Protein AF-A0AAP0HF53-F1 (afdb_monomer)

Nearest PDB structures (foldseek):
  8r6s-assembly1_C  TM=9.130E-01  e=2.715E-08  Sinapis alba
  8qma-assembly1_A  TM=9.138E-01  e=7.506E-08  Sinapis alba
  8rdj-assembly1_C  TM=9.097E-01  e=2.852E-07  Sinapis alba
  8wa0-assembly1_B  TM=8.685E-01  e=9.083E-08  Nicotiana tabacum
  8gzh-assembly1_C  TM=9.166E-01  e=1.179E-03  Synechocystis sp. PCC 6803

Foldseek 3Di:
DVLVVQLVVVLVVVVVQVPPPDDPQQDWAADPNDTDGPDDDDPDDPDDHDPVRVVSNVVSCCSRPVVLVVLVPDDWDADPVRPDIKDWPSVDKDWAQFPDGPVVCVVVVHDRDIDIDIDMD

Secondary structure (DSSP, 8-state):
--HHHHHHHHHHHHHHHHHTSS----EEEEETTEEEEE----TT--PPPPHHHHHHHHHHHIIIIIHHHHHHTPPPEE-TTSS-EE-B-GGG-EEE--SS-HHHHHHTT-----EEE--B-

InterPro domains:
  IPR015712 DNA-directed RNA polymerase, subunit 2 [PTHR20856] (42-120)

Radius of gyration: 18.58 Å; Cα contacts (8 Å, |Δi|>4): 100; chains: 1; bounding box: 54×34×48 Å

Sequence (121 aa):
MEKNEKFNGILEWIRNSILYSNEPMNGIFSINGKLKMLGDGNGGIFTIPGFSQIQFEGFCGFVDRGLMEELSKFPKIEDTDQEMEFQLFVETYKLVEPLIKERDAVYESLTYSSELYVPAD

Structure (mmCIF, N/CA/C/O backbone):
data_AF-A0AAP0HF53-F1
#
_entry.id   AF-A0AAP0HF53-F1
#
loop_
_atom_site.group_PDB
_atom_site.id
_atom_site.type_symbol
_atom_site.label_atom_id
_atom_site.label_alt_id
_atom_site.label_comp_id
_atom_site.label_asym_id
_atom_site.label_entity_id
_atom_site.label_seq_id
_atom_site.pdbx_PDB_ins_code
_atom_site.Cartn_x
_atom_site.Cartn_y
_atom_site.Cartn_z
_atom_site.occupancy
_atom_site.B_iso_or_equiv
_atom_site.auth_seq_id
_atom_site.auth_comp_id
_atom_site.auth_asym_id
_atom_site.auth_atom_id
_atom_site.pdbx_PDB_model_num
ATOM 1 N N . MET A 1 1 ? -1.305 -21.420 5.737 1.00 38.78 1 MET A N 1
ATOM 2 C CA . MET A 1 1 ? -0.386 -21.672 4.603 1.00 38.78 1 MET A CA 1
ATOM 3 C C . MET A 1 1 ? -0.770 -20.892 3.344 1.00 38.78 1 MET A C 1
ATOM 5 O O . MET A 1 1 ? 0.131 -20.423 2.676 1.00 38.78 1 MET A O 1
ATOM 9 N N . GLU A 1 2 ? -2.056 -20.637 3.079 1.00 39.31 2 GLU A N 1
ATOM 10 C CA . GLU A 1 2 ? -2.548 -19.969 1.851 1.00 39.31 2 GLU A CA 1
ATOM 11 C C . GLU A 1 2 ? -2.270 -18.444 1.745 1.00 39.31 2 GLU A C 1
ATOM 13 O O . GLU A 1 2 ? -2.137 -17.901 0.651 1.00 39.31 2 GLU A O 1
ATOM 18 N N . LYS A 1 3 ? -2.125 -17.726 2.873 1.00 38.72 3 LYS A N 1
ATOM 19 C CA . LYS A 1 3 ? -1.904 -16.260 2.889 1.00 38.72 3 LYS A CA 1
ATOM 20 C C . LYS A 1 3 ? -0.544 -15.828 2.313 1.00 38.72 3 LYS A C 1
ATOM 22 O O . LYS A 1 3 ? -0.466 -14.804 1.641 1.00 38.72 3 LYS A O 1
ATOM 27 N N . ASN A 1 4 ? 0.503 -16.632 2.519 1.00 35.12 4 ASN A N 1
ATOM 28 C CA . ASN A 1 4 ? 1.845 -16.333 2.009 1.00 35.12 4 ASN A CA 1
ATOM 29 C C . ASN A 1 4 ? 1.944 -16.485 0.485 1.00 35.12 4 ASN A C 1
ATOM 31 O O . ASN A 1 4 ? 2.790 -15.846 -0.127 1.00 35.12 4 ASN A O 1
ATOM 35 N N . GLU A 1 5 ? 1.097 -17.296 -0.150 1.00 42.34 5 GLU A N 1
ATOM 36 C CA . GLU A 1 5 ? 1.150 -17.489 -1.605 1.00 42.34 5 GLU A CA 1
ATOM 37 C C . GLU A 1 5 ? 0.600 -16.281 -2.370 1.00 42.34 5 GLU A C 1
ATOM 39 O O . GLU A 1 5 ? 1.211 -15.856 -3.347 1.00 42.34 5 GLU A O 1
ATOM 44 N N . LYS A 1 6 ? -0.492 -15.663 -1.893 1.00 49.88 6 LYS A N 1
ATOM 45 C CA . LYS A 1 6 ? -1.060 -14.455 -2.522 1.00 49.88 6 LYS A CA 1
ATOM 46 C C . LYS A 1 6 ? -0.132 -13.244 -2.411 1.00 49.88 6 LYS A C 1
ATOM 48 O O . LYS A 1 6 ? 0.022 -12.510 -3.381 1.00 49.88 6 LYS A O 1
ATOM 53 N N . PHE A 1 7 ? 0.516 -13.066 -1.260 1.00 46.81 7 PHE A N 1
ATOM 54 C CA . PHE A 1 7 ? 1.478 -11.983 -1.048 1.00 46.81 7 PHE A CA 1
ATOM 55 C C . PHE A 1 7 ? 2.758 -12.172 -1.877 1.00 46.81 7 PHE A C 1
ATOM 57 O O . PHE A 1 7 ? 3.194 -11.252 -2.565 1.00 46.81 7 PHE A O 1
ATOM 64 N N . ASN A 1 8 ? 3.295 -13.398 -1.918 1.00 53.62 8 ASN A N 1
ATOM 65 C CA . ASN A 1 8 ? 4.409 -13.732 -2.811 1.00 53.62 8 ASN A CA 1
ATOM 66 C C . ASN A 1 8 ? 4.034 -13.555 -4.292 1.00 53.62 8 ASN A C 1
ATOM 68 O O . ASN A 1 8 ? 4.880 -13.143 -5.080 1.00 53.62 8 ASN A O 1
ATOM 72 N N . GLY A 1 9 ? 2.777 -13.814 -4.667 1.00 59.44 9 GLY A N 1
ATOM 73 C CA . GLY A 1 9 ? 2.259 -13.558 -6.011 1.00 59.44 9 GLY A CA 1
ATOM 74 C C . GLY A 1 9 ? 2.272 -12.076 -6.389 1.00 59.44 9 GLY A C 1
ATOM 75 O O . GLY A 1 9 ? 2.681 -11.749 -7.496 1.00 59.44 9 GLY A O 1
ATOM 76 N N . ILE A 1 10 ? 1.903 -11.179 -5.467 1.00 61.81 10 ILE A N 1
ATOM 77 C CA . ILE A 1 10 ? 1.942 -9.722 -5.684 1.00 61.81 10 ILE A CA 1
ATOM 78 C C . ILE A 1 10 ? 3.383 -9.221 -5.777 1.00 61.81 10 ILE A C 1
ATOM 80 O O . ILE A 1 10 ? 3.687 -8.422 -6.655 1.00 61.81 10 ILE A O 1
ATOM 84 N N . LEU A 1 11 ? 4.289 -9.703 -4.923 1.00 60.12 11 LEU A N 1
ATOM 85 C CA . LEU A 1 11 ? 5.702 -9.323 -4.998 1.00 60.12 11 LEU A CA 1
ATOM 86 C C . LEU A 1 11 ? 6.363 -9.826 -6.285 1.00 60.12 11 LEU A C 1
ATOM 88 O O . LEU A 1 11 ? 7.097 -9.078 -6.925 1.00 60.12 11 LEU A O 1
ATOM 92 N N . GLU A 1 12 ? 6.090 -11.064 -6.703 1.00 59.69 12 GLU A N 1
ATOM 93 C CA . GLU A 1 12 ? 6.574 -11.579 -7.988 1.00 59.69 12 GLU A CA 1
ATOM 94 C C . GLU A 1 12 ? 5.899 -10.872 -9.173 1.00 59.69 12 GLU A C 1
ATOM 96 O O . GLU A 1 12 ? 6.546 -10.654 -10.193 1.00 59.69 12 GLU A O 1
ATOM 101 N N . TRP A 1 13 ? 4.647 -10.433 -9.040 1.00 64.75 13 TRP A N 1
ATOM 102 C CA . TRP A 1 13 ? 3.982 -9.599 -10.037 1.00 64.75 13 TRP A CA 1
ATOM 103 C C . TRP A 1 13 ? 4.616 -8.205 -10.143 1.00 64.75 13 TRP A C 1
ATOM 105 O O . TRP A 1 13 ? 5.009 -7.816 -11.236 1.00 64.75 13 TRP A O 1
ATOM 115 N N . ILE A 1 14 ? 4.810 -7.489 -9.032 1.00 63.97 14 ILE A N 1
ATOM 116 C CA . ILE A 1 14 ? 5.521 -6.199 -8.983 1.00 63.97 14 ILE A CA 1
ATOM 117 C C . ILE A 1 14 ? 6.905 -6.347 -9.612 1.00 63.97 14 ILE A C 1
ATOM 119 O O . ILE A 1 14 ? 7.317 -5.551 -10.454 1.00 63.97 14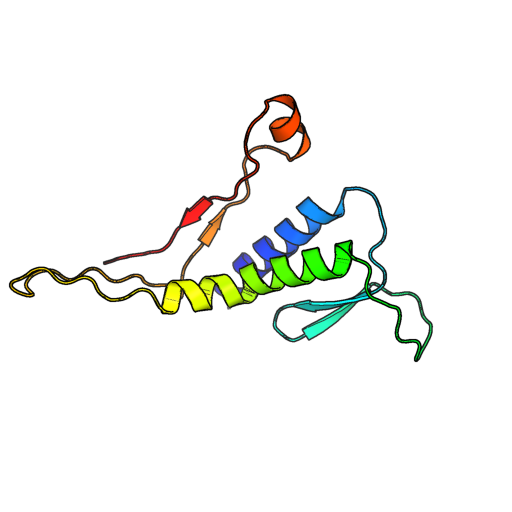 ILE A O 1
ATOM 123 N N . ARG A 1 15 ? 7.605 -7.420 -9.242 1.00 58.62 15 ARG A N 1
ATOM 124 C CA . ARG A 1 15 ? 8.912 -7.765 -9.782 1.00 58.62 15 ARG A CA 1
ATOM 125 C C . ARG A 1 15 ? 8.847 -7.970 -11.295 1.00 58.62 15 ARG A C 1
ATOM 127 O O . ARG A 1 15 ? 9.630 -7.360 -12.007 1.00 58.62 15 ARG A O 1
ATOM 134 N N . ASN A 1 16 ? 7.902 -8.750 -11.807 1.00 56.78 16 ASN A N 1
ATOM 135 C CA . ASN A 1 16 ? 7.778 -9.014 -13.243 1.00 56.78 16 ASN A CA 1
ATOM 136 C C . ASN A 1 16 ? 7.254 -7.802 -14.036 1.00 56.78 16 ASN A C 1
ATOM 138 O O . ASN A 1 16 ? 7.686 -7.581 -15.161 1.00 56.78 16 ASN A O 1
ATOM 142 N N . SER A 1 17 ? 6.368 -6.991 -13.462 1.00 55.91 17 SER A N 1
ATOM 143 C CA . SER A 1 17 ? 5.800 -5.802 -14.102 1.00 55.91 17 SER A CA 1
ATOM 144 C C . SER A 1 17 ? 6.825 -4.669 -14.221 1.00 55.91 17 SER A C 1
ATOM 146 O O . SER A 1 17 ? 6.874 -4.005 -15.252 1.00 55.91 17 SER A O 1
ATOM 148 N N . ILE A 1 18 ? 7.696 -4.491 -13.221 1.00 54.28 18 ILE A N 1
ATOM 149 C CA . ILE A 1 18 ? 8.743 -3.455 -13.234 1.00 54.28 18 ILE A CA 1
ATOM 150 C C . ILE A 1 18 ? 9.993 -3.909 -14.021 1.00 54.28 18 ILE A C 1
ATOM 152 O O . ILE A 1 18 ? 10.690 -3.076 -14.595 1.00 54.28 18 ILE A O 1
ATOM 156 N N . LEU A 1 19 ? 10.292 -5.215 -14.096 1.00 50.47 19 LEU A N 1
ATOM 157 C CA . LEU A 1 19 ? 11.556 -5.722 -14.665 1.00 50.47 19 LEU A CA 1
ATOM 158 C C . LEU A 1 19 ? 11.552 -6.025 -16.173 1.00 50.47 19 LEU A C 1
ATOM 160 O O . LEU A 1 19 ? 12.623 -6.274 -16.723 1.00 50.47 19 LEU A O 1
ATOM 164 N N . TYR A 1 20 ? 10.415 -5.995 -16.876 1.00 46.09 20 TYR A N 1
ATOM 165 C CA . TYR A 1 20 ? 10.412 -6.250 -18.330 1.00 46.09 20 TYR A CA 1
ATOM 166 C C . TYR A 1 20 ? 10.766 -5.031 -19.199 1.00 46.09 20 TYR A C 1
ATOM 168 O O . TYR A 1 20 ? 10.777 -5.135 -20.427 1.00 46.09 20 TYR A O 1
ATOM 176 N N . SER A 1 21 ? 11.158 -3.903 -18.596 1.00 39.91 21 SER A N 1
ATOM 177 C CA . SER A 1 21 ? 11.859 -2.829 -19.303 1.00 39.91 21 SER A CA 1
ATOM 178 C C . SER A 1 21 ? 13.380 -2.896 -19.075 1.00 39.91 21 SER A C 1
ATOM 180 O O . SER A 1 21 ? 13.948 -2.152 -18.285 1.00 39.91 21 SER A O 1
ATOM 182 N N . ASN A 1 22 ? 14.025 -3.754 -19.868 1.00 40.16 22 ASN A N 1
ATOM 183 C CA . ASN A 1 22 ? 15.295 -3.489 -20.558 1.00 40.16 22 ASN A CA 1
ATOM 184 C C . ASN A 1 22 ? 16.684 -3.597 -19.890 1.00 40.16 22 ASN A C 1
ATOM 186 O O . ASN A 1 22 ? 17.610 -3.234 -20.598 1.00 40.16 22 ASN A O 1
ATOM 190 N N . GLU A 1 23 ? 16.929 -4.177 -18.705 1.00 46.47 23 GLU A N 1
ATOM 191 C CA . GLU A 1 23 ? 18.295 -4.674 -18.370 1.00 46.47 23 GLU A CA 1
ATOM 192 C C . GLU A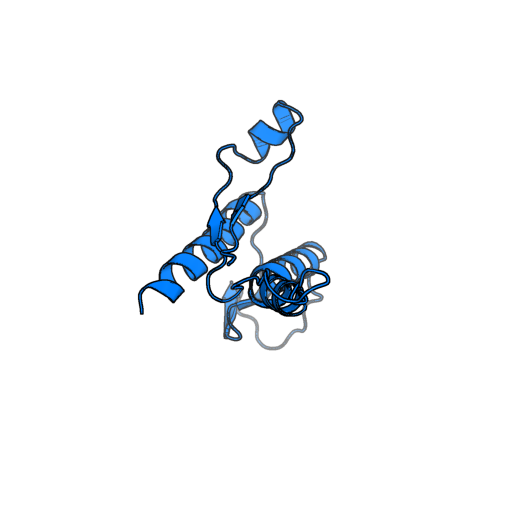 1 23 ? 18.291 -5.891 -17.419 1.00 46.47 23 GLU A C 1
ATOM 194 O O . GLU A 1 23 ? 17.456 -5.960 -16.513 1.00 46.47 23 GLU A O 1
ATOM 199 N N . PRO A 1 24 ? 19.216 -6.865 -17.582 1.00 43.78 24 PRO A N 1
ATOM 200 C CA . PRO A 1 24 ? 19.395 -7.930 -16.602 1.00 43.78 24 PRO A CA 1
ATOM 201 C C . PRO A 1 24 ? 19.931 -7.333 -15.293 1.00 43.78 24 PRO A C 1
ATOM 203 O O . PRO A 1 24 ? 21.071 -6.882 -15.215 1.00 43.78 24 PRO A O 1
ATOM 206 N N . MET A 1 25 ? 19.102 -7.335 -14.248 1.00 48.53 25 MET A N 1
ATOM 207 C CA . MET A 1 25 ? 19.524 -6.965 -12.896 1.00 48.53 25 MET A CA 1
ATOM 208 C C . MET A 1 25 ? 20.488 -8.025 -12.346 1.00 48.53 25 MET A C 1
ATOM 210 O O . MET A 1 25 ? 20.062 -9.040 -11.794 1.00 48.53 25 MET A O 1
ATOM 214 N N . ASN A 1 26 ? 21.788 -7.780 -12.493 1.00 44.62 26 ASN A N 1
ATOM 215 C CA . ASN A 1 26 ? 22.841 -8.551 -11.838 1.00 44.62 26 ASN A CA 1
ATOM 216 C C . ASN A 1 26 ? 23.041 -7.993 -10.420 1.00 44.62 26 ASN A C 1
ATOM 218 O O . ASN A 1 26 ? 23.479 -6.854 -10.266 1.00 44.62 26 ASN A O 1
ATOM 222 N N . GLY A 1 27 ? 22.712 -8.766 -9.378 1.00 46.59 27 GLY A N 1
ATOM 223 C CA . GLY A 1 27 ? 22.814 -8.284 -7.994 1.00 46.59 27 GLY A CA 1
ATOM 224 C C . GLY A 1 27 ? 22.234 -9.213 -6.921 1.00 46.59 27 GLY A C 1
ATOM 225 O O . GLY A 1 27 ? 21.542 -10.194 -7.209 1.00 46.59 27 GLY A O 1
ATOM 226 N N . ILE A 1 28 ? 22.550 -8.899 -5.660 1.00 44.84 28 ILE A N 1
ATOM 227 C CA . ILE A 1 28 ? 22.000 -9.542 -4.458 1.00 44.84 28 ILE A CA 1
ATOM 228 C C . ILE A 1 28 ? 20.831 -8.684 -3.972 1.00 44.84 28 ILE A C 1
ATOM 230 O O . ILE A 1 28 ? 21.049 -7.522 -3.658 1.00 44.84 28 ILE A O 1
ATOM 234 N N . PHE A 1 29 ? 19.631 -9.248 -3.846 1.00 46.91 29 PHE A N 1
ATOM 235 C CA . PHE A 1 29 ? 18.486 -8.555 -3.240 1.00 46.91 29 PHE A CA 1
ATOM 236 C C . PHE A 1 29 ? 17.856 -9.407 -2.132 1.00 46.91 29 PHE A C 1
ATOM 238 O O . PHE A 1 29 ? 18.061 -10.620 -2.077 1.00 46.91 29 PHE A O 1
ATOM 245 N N . SER A 1 30 ? 17.090 -8.789 -1.230 1.00 40.91 30 SER A N 1
ATOM 246 C CA . SER A 1 30 ? 16.426 -9.472 -0.110 1.00 40.91 30 SER A CA 1
ATOM 247 C C . SER A 1 30 ? 14.909 -9.421 -0.267 1.00 40.91 30 SER A C 1
ATOM 249 O O . SER A 1 30 ? 14.332 -8.340 -0.290 1.00 40.91 30 SER A O 1
ATOM 251 N N . ILE A 1 31 ? 14.267 -10.589 -0.350 1.00 48.56 31 ILE A N 1
ATOM 252 C CA . ILE A 1 31 ? 12.803 -10.749 -0.308 1.00 48.56 31 ILE A CA 1
ATOM 253 C C . ILE A 1 31 ? 12.441 -11.588 0.915 1.00 48.56 31 ILE A C 1
ATOM 255 O O . ILE A 1 31 ? 13.021 -12.659 1.108 1.00 48.56 31 ILE A O 1
ATOM 259 N N . ASN A 1 32 ? 11.523 -11.120 1.767 1.00 37.12 32 ASN A N 1
ATOM 260 C CA . ASN A 1 32 ? 11.161 -11.801 3.020 1.00 37.12 32 ASN A CA 1
ATOM 261 C C . ASN A 1 32 ? 12.374 -12.100 3.936 1.00 37.12 32 ASN A C 1
ATOM 263 O O . ASN A 1 32 ? 12.435 -13.136 4.598 1.00 37.12 32 ASN A O 1
ATOM 267 N N . GLY A 1 33 ? 13.405 -11.245 3.912 1.00 38.31 33 GLY A N 1
ATOM 268 C CA . GLY A 1 33 ? 14.657 -11.467 4.654 1.00 38.31 33 GLY A CA 1
ATOM 269 C C . GLY A 1 33 ? 15.577 -12.544 4.061 1.00 38.31 33 GLY A C 1
ATOM 270 O O . GLY A 1 33 ? 16.616 -12.851 4.646 1.00 38.31 33 GLY A O 1
ATOM 271 N N . LYS A 1 34 ? 15.232 -13.112 2.900 1.00 39.00 34 LYS A N 1
ATOM 272 C CA . LYS A 1 34 ? 16.036 -14.110 2.197 1.00 39.00 34 LYS A CA 1
ATOM 273 C C . LYS A 1 34 ? 16.783 -13.458 1.038 1.00 39.00 34 LYS A C 1
ATOM 275 O O . LYS A 1 34 ? 16.172 -12.944 0.102 1.00 39.00 34 LYS A O 1
ATOM 280 N N . LEU A 1 35 ? 18.113 -13.514 1.106 1.00 46.97 35 LEU A N 1
ATOM 281 C CA . LEU A 1 35 ? 18.996 -13.054 0.039 1.00 46.97 35 LEU A CA 1
ATOM 282 C C . LEU A 1 35 ? 18.815 -13.957 -1.187 1.00 46.97 35 LEU A C 1
ATOM 284 O O . LEU A 1 35 ? 18.994 -15.175 -1.107 1.00 46.97 35 LEU A O 1
ATOM 288 N N . LYS A 1 36 ? 18.443 -13.366 -2.318 1.00 50.00 36 LYS A N 1
ATOM 289 C CA . LYS A 1 36 ? 18.307 -14.034 -3.608 1.00 50.00 36 LYS A CA 1
ATOM 290 C C . LYS A 1 36 ? 19.240 -13.336 -4.591 1.00 50.00 36 LYS A C 1
ATOM 292 O O . LYS A 1 36 ? 19.245 -12.116 -4.714 1.00 50.00 36 LYS A O 1
ATOM 297 N N . MET A 1 37 ? 20.068 -14.136 -5.249 1.00 48.81 37 MET A N 1
ATOM 298 C CA . MET A 1 37 ? 20.981 -13.685 -6.291 1.00 48.81 37 MET A CA 1
ATOM 299 C C . MET A 1 37 ? 20.398 -14.007 -7.660 1.00 48.81 37 MET A C 1
ATOM 301 O O . MET A 1 37 ? 20.012 -15.149 -7.911 1.00 48.81 37 MET A O 1
ATOM 305 N N . LEU A 1 38 ? 20.373 -13.020 -8.550 1.00 53.28 38 LEU A N 1
ATOM 306 C CA . LEU A 1 38 ? 20.317 -13.245 -9.994 1.00 53.28 38 LEU A CA 1
ATOM 307 C C . LEU A 1 38 ? 21.755 -13.055 -10.493 1.00 53.28 38 LEU A C 1
ATOM 309 O O . LEU A 1 38 ? 22.317 -11.971 -10.359 1.00 53.28 38 LEU A O 1
ATOM 313 N N . GLY A 1 39 ? 22.407 -14.160 -10.861 1.00 42.03 39 GLY A N 1
ATOM 314 C CA . GLY A 1 39 ? 23.869 -14.258 -10.860 1.00 42.03 39 GLY A CA 1
ATOM 315 C C . GLY A 1 39 ? 24.592 -13.638 -12.057 1.00 42.03 39 GLY A C 1
ATOM 316 O O . GLY A 1 39 ? 24.093 -13.671 -13.173 1.00 42.03 39 GLY A O 1
ATOM 317 N N . ASP A 1 40 ? 25.841 -13.237 -11.815 1.00 39.34 40 ASP A N 1
ATOM 318 C CA . ASP A 1 40 ? 26.980 -13.788 -12.555 1.00 39.34 40 ASP A CA 1
ATOM 319 C C . ASP A 1 40 ? 28.034 -14.245 -11.529 1.00 39.34 40 ASP A C 1
ATOM 321 O O . ASP A 1 40 ? 28.202 -13.641 -10.464 1.00 39.34 40 ASP A O 1
ATOM 325 N N . GLY A 1 41 ? 28.666 -15.383 -11.794 1.00 47.47 41 GLY A N 1
ATOM 326 C CA . GLY A 1 41 ? 29.594 -16.038 -10.886 1.00 47.47 41 GLY A CA 1
ATOM 327 C C . GLY A 1 41 ? 30.919 -15.295 -10.813 1.00 47.47 41 GLY A C 1
ATOM 328 O O . GLY A 1 41 ? 31.843 -15.618 -11.548 1.00 47.47 41 GLY A O 1
ATOM 329 N N . ASN A 1 42 ? 31.059 -14.358 -9.879 1.00 44.75 42 ASN A N 1
ATOM 330 C CA . ASN A 1 42 ? 32.383 -13.959 -9.422 1.00 44.75 42 ASN A CA 1
ATOM 331 C C . ASN A 1 42 ? 32.363 -13.589 -7.939 1.00 44.75 42 ASN A C 1
ATOM 333 O O . ASN A 1 42 ? 31.718 -12.632 -7.512 1.00 44.75 42 ASN A O 1
ATOM 337 N N . GLY A 1 43 ? 33.042 -14.410 -7.141 1.00 47.44 43 GLY A N 1
ATOM 338 C CA . GLY A 1 43 ? 33.138 -14.235 -5.702 1.00 47.44 43 GLY A CA 1
ATOM 339 C C . GLY A 1 43 ? 33.850 -12.933 -5.341 1.00 47.44 43 GLY A C 1
ATOM 340 O O . GLY A 1 43 ? 34.942 -12.653 -5.825 1.00 47.44 43 GLY A O 1
ATOM 341 N N . GLY A 1 44 ? 33.250 -12.176 -4.425 1.00 45.06 44 GLY A N 1
ATOM 342 C CA . GLY A 1 44 ? 33.989 -11.253 -3.565 1.00 45.06 44 GLY A CA 1
ATOM 343 C C . GLY A 1 44 ? 34.295 -9.855 -4.107 1.00 45.06 44 GLY A C 1
ATOM 344 O O . GLY A 1 44 ? 35.222 -9.234 -3.596 1.00 45.06 44 GLY A O 1
ATOM 345 N N . ILE A 1 45 ? 33.541 -9.322 -5.075 1.00 43.47 45 ILE A N 1
ATOM 346 C CA . ILE A 1 45 ? 33.644 -7.901 -5.456 1.00 43.47 45 ILE A CA 1
ATOM 347 C C . ILE A 1 45 ? 32.375 -7.163 -5.014 1.00 43.47 45 ILE A C 1
ATOM 349 O O . ILE A 1 45 ? 31.269 -7.540 -5.389 1.00 43.47 45 ILE A O 1
ATOM 353 N N . PHE A 1 46 ? 32.542 -6.115 -4.199 1.00 50.72 46 PHE A N 1
ATOM 354 C CA . PHE A 1 46 ? 31.476 -5.178 -3.839 1.00 50.72 46 PHE A CA 1
ATOM 355 C C . PHE A 1 46 ? 31.184 -4.302 -5.060 1.00 50.72 46 PHE A C 1
ATOM 357 O O . PHE A 1 46 ? 31.816 -3.266 -5.270 1.00 50.72 46 PHE A O 1
ATOM 364 N N . THR A 1 47 ? 30.290 -4.759 -5.928 1.00 54.62 47 THR A N 1
ATOM 365 C CA . THR A 1 47 ? 29.780 -3.941 -7.025 1.00 54.62 47 THR A CA 1
ATOM 366 C C . THR A 1 47 ? 28.935 -2.821 -6.431 1.00 54.62 47 THR A C 1
ATOM 368 O O . THR A 1 47 ? 28.036 -3.076 -5.631 1.00 54.62 47 THR A O 1
ATOM 371 N N . ILE A 1 48 ? 29.241 -1.572 -6.798 1.00 59.50 48 ILE A N 1
ATOM 372 C CA . ILE A 1 48 ? 28.399 -0.422 -6.450 1.00 59.50 48 ILE A CA 1
ATOM 373 C C . ILE A 1 48 ? 26.997 -0.722 -6.995 1.00 59.50 48 ILE A C 1
ATOM 375 O O . ILE A 1 48 ? 26.878 -0.938 -8.205 1.00 59.50 48 ILE A O 1
ATOM 379 N N . PRO A 1 49 ? 25.959 -0.773 -6.140 1.00 64.19 49 PRO A N 1
ATOM 380 C CA . PRO A 1 49 ? 24.618 -1.072 -6.605 1.00 64.19 49 PRO A CA 1
ATOM 381 C C . PRO A 1 49 ? 24.185 0.012 -7.587 1.00 64.19 49 PRO A C 1
ATOM 383 O O . PRO A 1 49 ? 24.385 1.207 -7.349 1.00 64.19 49 PRO A O 1
ATOM 386 N N . GLY A 1 50 ? 23.614 -0.407 -8.714 1.00 73.94 50 GLY A N 1
ATOM 387 C CA . GLY A 1 50 ? 23.084 0.530 -9.697 1.00 73.94 50 GLY A CA 1
ATOM 388 C C . GLY A 1 50 ? 22.004 1.413 -9.066 1.00 73.94 50 GLY A C 1
ATOM 389 O O . GLY A 1 50 ? 21.279 0.980 -8.170 1.00 73.94 50 GLY A O 1
ATOM 390 N N . PHE A 1 51 ? 21.846 2.651 -9.539 1.00 77.69 51 PHE A N 1
ATOM 391 C CA . PHE A 1 51 ? 20.789 3.534 -9.025 1.00 77.69 51 PHE A CA 1
ATOM 392 C C . PHE A 1 51 ? 19.390 2.916 -9.173 1.00 77.69 51 PHE A C 1
ATOM 394 O O . PHE A 1 51 ? 18.555 3.067 -8.284 1.00 77.69 51 PHE A O 1
ATOM 401 N N . SER A 1 52 ? 19.157 2.161 -10.249 1.00 71.19 52 SER A N 1
ATOM 402 C CA . SER A 1 52 ? 17.938 1.371 -10.459 1.00 71.19 52 SER A CA 1
ATOM 403 C C . SER A 1 52 ? 17.739 0.300 -9.384 1.00 71.19 52 SER A C 1
ATOM 405 O O . SER A 1 52 ? 16.616 0.100 -8.927 1.00 71.19 52 SER A O 1
ATOM 407 N N . GLN A 1 53 ? 18.817 -0.351 -8.941 1.00 73.25 53 GLN A N 1
ATOM 408 C CA . GLN A 1 53 ? 18.780 -1.369 -7.892 1.00 73.25 53 GLN A CA 1
ATOM 409 C C . GLN A 1 53 ? 18.371 -0.762 -6.550 1.00 73.25 53 GLN A C 1
ATOM 411 O O . GLN A 1 53 ? 17.472 -1.287 -5.904 1.00 73.25 53 GLN A O 1
ATOM 416 N N . ILE A 1 54 ? 18.958 0.376 -6.169 1.00 81.44 54 ILE A N 1
ATOM 417 C CA . ILE A 1 54 ? 18.608 1.071 -4.919 1.00 81.44 54 ILE A CA 1
ATOM 418 C C . ILE A 1 54 ? 17.125 1.470 -4.917 1.00 81.44 54 ILE A C 1
ATOM 420 O O . ILE A 1 54 ? 16.427 1.251 -3.928 1.00 81.44 54 ILE A O 1
ATOM 424 N N . GLN A 1 55 ? 16.625 2.026 -6.026 1.00 79.38 55 GLN A N 1
ATOM 425 C CA . GLN A 1 55 ? 15.214 2.415 -6.151 1.00 79.38 55 GLN A CA 1
ATOM 426 C C . GLN A 1 55 ? 14.281 1.202 -6.075 1.00 79.38 55 GLN A C 1
ATOM 428 O O . GLN A 1 55 ? 13.268 1.234 -5.376 1.00 79.38 55 GLN A O 1
ATOM 433 N N . PHE A 1 56 ? 14.642 0.113 -6.754 1.00 77.50 56 PHE A N 1
ATOM 434 C CA . PHE A 1 56 ? 13.851 -1.111 -6.767 1.00 77.50 56 PHE A CA 1
ATOM 435 C C . PHE A 1 56 ? 13.807 -1.790 -5.395 1.00 77.50 56 PHE A C 1
ATOM 437 O O . PHE A 1 56 ? 12.734 -2.170 -4.929 1.00 77.50 56 PHE A O 1
ATOM 444 N N . GLU A 1 57 ? 14.953 -1.915 -4.726 1.00 79.56 57 GLU A N 1
ATOM 445 C CA . GLU A 1 57 ? 15.042 -2.479 -3.378 1.00 79.56 57 GLU A CA 1
ATOM 446 C C . GLU A 1 57 ? 14.287 -1.622 -2.363 1.00 79.56 57 GLU A C 1
ATOM 448 O O . GLU A 1 57 ? 13.579 -2.167 -1.517 1.00 79.56 57 GLU A O 1
ATOM 453 N N . GLY A 1 58 ? 14.374 -0.293 -2.479 1.00 84.00 58 GLY A N 1
ATOM 454 C CA . GLY A 1 58 ? 13.601 0.631 -1.654 1.00 84.00 58 GLY A CA 1
ATOM 455 C C . GLY A 1 58 ? 12.095 0.440 -1.831 1.00 84.00 58 GLY A C 1
ATOM 456 O O . GLY A 1 58 ? 11.372 0.301 -0.846 1.00 84.00 58 GLY A O 1
ATOM 457 N N . PHE A 1 59 ? 11.623 0.355 -3.078 1.00 84.00 59 PHE A N 1
ATOM 458 C CA . PHE A 1 59 ? 10.208 0.126 -3.370 1.00 84.00 59 PHE A CA 1
ATOM 459 C C . PHE A 1 59 ? 9.727 -1.250 -2.889 1.00 84.00 59 PHE A C 1
ATOM 461 O O . PHE A 1 59 ? 8.701 -1.345 -2.218 1.00 84.00 59 PHE A O 1
ATOM 468 N N . CYS A 1 60 ? 10.485 -2.316 -3.162 1.00 80.62 60 CYS A N 1
ATOM 469 C CA . CYS A 1 60 ? 10.145 -3.658 -2.690 1.00 80.62 60 CYS A CA 1
ATOM 470 C C . CYS A 1 60 ? 10.134 -3.726 -1.162 1.00 80.62 60 CYS A C 1
ATOM 472 O O . CYS A 1 60 ? 9.223 -4.312 -0.591 1.00 80.62 60 CYS A O 1
ATOM 474 N N . GLY A 1 61 ? 11.107 -3.102 -0.494 1.00 84.81 61 GLY A N 1
ATOM 475 C CA . GLY A 1 61 ? 11.154 -3.027 0.965 1.00 84.81 61 GLY A CA 1
ATOM 476 C C . GLY A 1 61 ? 9.966 -2.265 1.553 1.00 84.81 61 GLY A C 1
ATOM 477 O O . GLY A 1 61 ? 9.415 -2.686 2.572 1.00 84.81 61 GLY A O 1
ATOM 478 N N . PHE A 1 62 ? 9.536 -1.188 0.889 1.00 86.38 62 PHE A N 1
ATOM 479 C CA . PHE A 1 62 ? 8.323 -0.466 1.253 1.00 86.38 62 PHE A CA 1
ATOM 480 C C . PHE A 1 62 ? 7.083 -1.357 1.130 1.00 86.38 62 PHE A C 1
ATOM 482 O O . PHE A 1 62 ? 6.331 -1.457 2.086 1.00 86.38 62 PHE A O 1
ATOM 489 N N . VAL A 1 63 ? 6.878 -2.060 0.016 1.00 83.38 63 VAL A N 1
ATOM 490 C CA . VAL A 1 63 ? 5.694 -2.926 -0.145 1.00 83.38 63 VAL A CA 1
ATOM 491 C C . VAL A 1 63 ? 5.733 -4.140 0.793 1.00 83.38 63 VAL A C 1
ATOM 493 O O . VAL A 1 63 ? 4.708 -4.497 1.364 1.00 83.38 63 VAL A O 1
ATOM 496 N N . ASP A 1 64 ? 6.905 -4.756 0.977 1.00 79.75 64 ASP A N 1
ATOM 497 C CA . ASP A 1 64 ? 7.084 -5.968 1.789 1.00 79.75 64 ASP A CA 1
ATOM 498 C C . ASP A 1 64 ? 6.831 -5.704 3.281 1.00 79.75 64 ASP A C 1
ATOM 500 O O . ASP A 1 64 ? 6.140 -6.459 3.963 1.00 79.75 64 ASP A O 1
ATOM 504 N N . ARG A 1 65 ? 7.394 -4.604 3.795 1.00 81.56 65 ARG A N 1
ATOM 505 C CA . ARG A 1 65 ? 7.405 -4.294 5.233 1.00 81.56 65 ARG A CA 1
ATOM 506 C C . ARG A 1 65 ? 6.916 -2.891 5.542 1.00 81.56 65 ARG A C 1
ATOM 508 O O . ARG A 1 65 ? 6.057 -2.735 6.404 1.00 81.56 65 ARG A O 1
ATOM 515 N N . GLY A 1 66 ? 7.416 -1.888 4.822 1.00 87.94 66 GLY A N 1
ATOM 516 C CA . GLY A 1 66 ? 7.136 -0.480 5.119 1.00 87.94 66 GLY A CA 1
ATOM 517 C C . GLY A 1 66 ? 5.644 -0.135 5.128 1.00 87.94 66 GLY A C 1
ATOM 518 O O . GLY A 1 66 ? 5.189 0.592 5.999 1.00 87.94 66 GLY A O 1
ATOM 519 N N . LEU A 1 67 ? 4.851 -0.704 4.222 1.00 88.69 67 LEU A N 1
ATOM 520 C CA . LEU A 1 67 ? 3.418 -0.449 4.136 1.00 88.69 67 LEU A CA 1
ATOM 521 C C . LEU A 1 67 ? 2.681 -0.994 5.363 1.00 88.69 67 LEU A C 1
ATOM 523 O O . LEU A 1 67 ? 1.838 -0.304 5.928 1.00 88.69 67 LEU A O 1
ATOM 527 N N . MET A 1 68 ? 3.028 -2.206 5.806 1.00 86.75 68 MET A N 1
ATOM 528 C CA . MET A 1 68 ? 2.492 -2.774 7.045 1.00 86.75 68 MET A CA 1
ATOM 529 C C . MET A 1 68 ? 2.927 -1.948 8.259 1.00 86.75 68 MET A C 1
ATOM 531 O O . MET A 1 68 ? 2.100 -1.639 9.112 1.00 86.75 68 MET A O 1
ATOM 535 N N . GLU A 1 69 ? 4.207 -1.574 8.326 1.00 91.06 69 GLU A N 1
ATOM 536 C CA . GLU A 1 69 ? 4.761 -0.757 9.408 1.00 91.06 69 GLU A CA 1
ATOM 537 C C . GLU A 1 69 ? 4.050 0.598 9.511 1.00 91.06 69 GLU A C 1
ATOM 539 O O . GLU A 1 69 ? 3.645 0.985 10.604 1.00 91.06 69 GLU A O 1
ATOM 544 N N . GLU A 1 70 ? 3.832 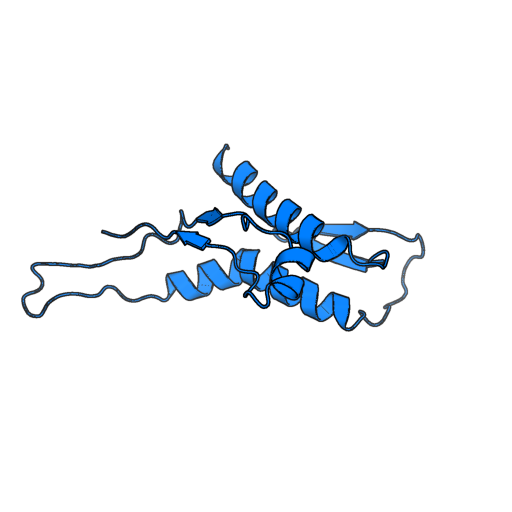1.298 8.397 1.00 92.56 70 GLU A N 1
ATOM 545 C CA . GLU A 1 70 ? 3.140 2.591 8.395 1.00 92.56 70 GLU A CA 1
ATOM 546 C C . GLU A 1 70 ? 1.652 2.459 8.729 1.00 92.56 70 GLU A C 1
ATOM 548 O O . GLU A 1 70 ? 1.146 3.201 9.570 1.00 92.56 70 GLU A O 1
ATOM 553 N N . LEU A 1 71 ? 0.949 1.482 8.150 1.00 90.69 71 LEU A N 1
ATOM 554 C CA . LEU A 1 71 ? -0.462 1.249 8.468 1.00 90.69 71 LEU A CA 1
ATOM 555 C C . LEU A 1 71 ? -0.662 0.832 9.935 1.00 90.69 71 LEU A C 1
ATOM 557 O O . LEU A 1 71 ? -1.663 1.200 10.541 1.00 90.69 71 LEU A O 1
ATOM 561 N N . SER A 1 72 ? 0.290 0.107 10.533 1.00 90.38 72 SER A N 1
ATOM 562 C CA . SER A 1 72 ? 0.223 -0.319 11.942 1.00 90.38 72 SER A CA 1
ATOM 563 C C . SER A 1 72 ? 0.309 0.835 12.943 1.00 90.38 72 SER A C 1
ATOM 565 O O . SER A 1 72 ? -0.112 0.691 14.089 1.00 90.38 72 SER A O 1
ATOM 567 N N . LYS A 1 73 ? 0.827 1.992 12.514 1.00 93.00 73 LYS A N 1
ATOM 568 C CA . LYS A 1 73 ? 0.886 3.216 13.325 1.00 93.00 73 LYS A CA 1
ATOM 569 C C . LYS A 1 73 ? -0.436 3.979 13.319 1.00 93.00 73 LYS A C 1
ATOM 571 O O . LYS A 1 73 ? -0.548 4.983 14.024 1.00 93.00 73 LYS A O 1
ATOM 576 N N . PHE A 1 74 ? -1.409 3.557 12.510 1.00 91.69 74 PHE A N 1
ATOM 577 C CA . PHE A 1 74 ? -2.686 4.243 12.417 1.00 91.69 74 PHE A CA 1
ATOM 578 C C . PHE A 1 74 ? -3.429 4.146 13.760 1.00 91.69 74 PHE A C 1
ATOM 580 O O . PHE A 1 74 ? -3.628 3.038 14.267 1.00 91.69 74 PHE A O 1
ATOM 587 N N . PRO A 1 75 ? -3.807 5.281 14.372 1.00 91.00 75 PRO A N 1
ATOM 588 C CA . PRO A 1 75 ? -4.460 5.271 15.670 1.00 91.00 75 PRO A CA 1
ATOM 589 C C . PRO A 1 75 ? -5.902 4.774 15.550 1.00 91.00 75 PRO A C 1
ATOM 591 O O . PRO A 1 75 ? -6.537 4.908 14.503 1.00 91.00 75 PRO A O 1
ATOM 594 N N . LYS A 1 76 ? -6.442 4.261 16.658 1.00 91.50 76 LYS A N 1
ATOM 595 C CA . LYS A 1 76 ? -7.889 4.099 16.796 1.00 91.50 76 LYS A CA 1
ATOM 596 C C . LYS A 1 76 ? -8.547 5.473 16.799 1.00 91.50 76 LYS A C 1
ATOM 598 O O . LYS A 1 76 ? -8.041 6.395 17.443 1.00 91.50 76 LYS A O 1
ATOM 603 N N . ILE A 1 77 ? -9.648 5.602 16.073 1.00 92.19 77 ILE A N 1
ATOM 604 C CA . ILE A 1 77 ? -10.451 6.822 16.060 1.00 92.19 77 ILE A CA 1
ATOM 605 C C . ILE A 1 77 ? -11.719 6.519 16.847 1.00 92.19 77 ILE A C 1
ATOM 607 O O . ILE A 1 77 ? -12.481 5.641 16.465 1.00 92.19 77 ILE A O 1
ATOM 611 N N . GLU A 1 78 ? -11.924 7.234 17.944 1.00 93.94 78 GLU A N 1
ATOM 612 C CA . GLU A 1 78 ? -13.107 7.113 18.797 1.00 93.94 78 GLU A CA 1
ATOM 613 C C . GLU A 1 78 ? -13.955 8.380 18.654 1.00 93.94 78 GLU A C 1
ATOM 615 O O . GLU A 1 78 ? -13.420 9.472 18.413 1.00 93.94 78 GLU A O 1
ATOM 620 N N . ASP A 1 79 ? -15.275 8.249 18.783 1.00 92.88 79 ASP A N 1
ATOM 621 C CA . ASP A 1 79 ? -16.135 9.421 18.938 1.00 92.88 79 ASP A CA 1
ATOM 622 C C . ASP A 1 79 ? -15.966 10.074 20.329 1.00 92.88 79 ASP A C 1
ATOM 624 O O . ASP A 1 79 ? -15.186 9.629 21.170 1.00 92.88 79 ASP A O 1
ATOM 628 N N . THR A 1 80 ? -16.667 11.186 20.570 1.00 91.62 80 THR A N 1
ATOM 629 C CA . THR A 1 80 ? -16.529 11.948 21.827 1.00 91.62 80 THR A CA 1
ATOM 630 C C . THR A 1 80 ? -17.020 11.181 23.056 1.00 91.62 80 THR A C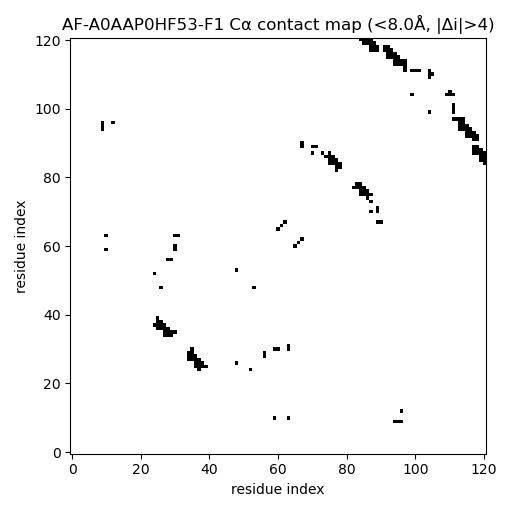 1
ATOM 632 O O . THR A 1 80 ? -16.491 11.390 24.148 1.00 91.62 80 THR A O 1
ATOM 635 N N . ASP A 1 81 ? -18.003 10.304 22.876 1.00 93.00 81 ASP A N 1
ATOM 636 C CA . ASP A 1 81 ? -18.673 9.568 23.947 1.00 93.00 81 ASP A CA 1
ATOM 637 C C . ASP A 1 81 ? -18.157 8.115 24.060 1.00 93.00 81 ASP A C 1
ATOM 639 O O . ASP A 1 81 ? -18.568 7.377 24.955 1.00 93.00 81 ASP A O 1
ATOM 643 N N . GLN A 1 82 ? -17.204 7.731 23.198 1.00 86.19 82 GLN A N 1
ATOM 644 C CA . GLN A 1 82 ? -16.591 6.405 23.067 1.00 86.19 82 GLN A CA 1
ATOM 645 C C . GLN A 1 82 ? -17.594 5.282 22.757 1.00 86.19 82 GLN A C 1
ATOM 647 O O . GLN A 1 82 ? -17.353 4.119 23.084 1.00 86.19 82 GLN A O 1
ATOM 652 N N . GLU A 1 83 ? -18.725 5.612 22.126 1.00 89.44 83 GLU A N 1
ATOM 653 C CA . GLU A 1 83 ? -19.735 4.619 21.733 1.00 89.44 83 GLU A CA 1
ATOM 654 C C . GLU A 1 83 ? -19.388 3.936 20.405 1.00 89.44 83 GLU A C 1
ATOM 656 O O . GLU A 1 83 ? -19.790 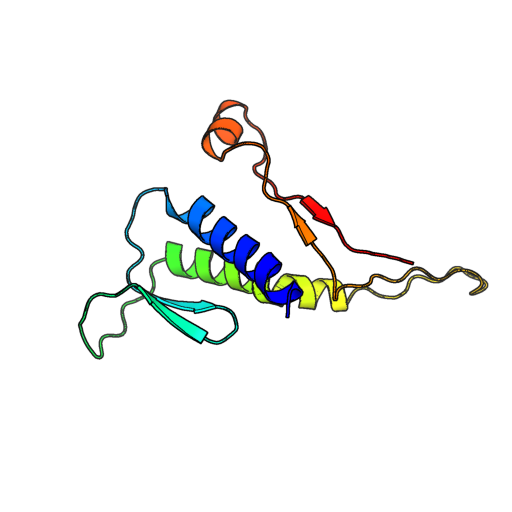2.793 20.167 1.00 89.44 83 GLU A O 1
ATOM 661 N N . MET A 1 84 ? -18.616 4.617 19.554 1.00 88.31 84 MET A N 1
ATOM 662 C CA . MET A 1 84 ? -18.108 4.090 18.292 1.00 88.31 84 MET A CA 1
ATOM 663 C C . MET A 1 84 ? -16.579 4.159 18.245 1.00 88.31 84 MET A C 1
ATOM 665 O O . MET A 1 84 ? -15.984 5.204 18.526 1.00 88.31 84 MET A O 1
ATOM 669 N N . GLU A 1 85 ? -15.949 3.055 17.837 1.00 91.56 85 GLU A N 1
ATOM 670 C CA . GLU A 1 85 ? -14.527 3.002 17.488 1.00 91.56 85 GLU A CA 1
ATOM 671 C C . GLU A 1 85 ? -14.355 2.669 16.004 1.00 91.56 85 GLU A C 1
ATOM 673 O O . GLU A 1 85 ? -15.168 1.954 15.429 1.00 91.56 85 GLU A O 1
ATOM 678 N N . PHE A 1 86 ? -13.297 3.209 15.401 1.00 91.44 86 PHE A N 1
ATOM 679 C CA . PHE A 1 86 ? -12.809 2.830 14.083 1.00 91.44 86 PHE A CA 1
ATOM 680 C C . PHE A 1 86 ? -11.365 2.341 14.193 1.00 91.44 86 PHE A C 1
ATOM 682 O O . PHE A 1 86 ? -10.481 3.064 14.679 1.00 91.44 86 PHE A O 1
ATOM 689 N N . GLN A 1 87 ? -11.103 1.134 13.700 1.00 91.94 87 GLN A N 1
ATOM 690 C CA . GLN A 1 87 ? -9.792 0.501 13.723 1.00 91.94 87 GLN A CA 1
ATOM 691 C C . GLN A 1 87 ? -9.463 -0.183 12.392 1.00 91.94 87 GLN A C 1
ATOM 693 O O . GLN A 1 87 ? -10.264 -0.914 11.823 1.00 91.94 87 GLN A O 1
ATOM 698 N N . LEU A 1 88 ? -8.222 -0.010 11.924 1.00 92.25 88 LEU A N 1
ATOM 699 C CA . LEU A 1 88 ? -7.694 -0.742 10.769 1.00 92.25 88 LEU A CA 1
ATOM 700 C C . LEU A 1 88 ? -7.110 -2.106 11.171 1.00 92.25 88 LEU A C 1
ATOM 702 O O . LEU A 1 88 ? -6.294 -2.201 12.092 1.00 92.25 88 LEU A O 1
ATOM 706 N N . PHE A 1 89 ? -7.427 -3.148 10.399 1.00 89.19 89 PHE A N 1
ATOM 707 C CA . PHE A 1 89 ? -6.851 -4.493 10.525 1.00 89.19 89 PHE A CA 1
ATOM 708 C C . PHE A 1 89 ? -5.777 -4.731 9.467 1.00 89.19 89 PHE A C 1
ATOM 710 O O . PHE A 1 89 ? -5.975 -5.369 8.427 1.00 89.19 89 PHE A O 1
ATOM 717 N N . VAL A 1 90 ? -4.591 -4.217 9.768 1.00 84.31 90 VAL A N 1
ATOM 718 C CA . VAL A 1 90 ? -3.449 -4.169 8.849 1.00 84.31 90 VAL A CA 1
ATOM 719 C C . VAL A 1 90 ? -2.929 -5.558 8.461 1.00 84.31 90 VAL A C 1
ATOM 721 O O . VAL A 1 90 ? -2.406 -5.744 7.373 1.00 84.31 90 VAL A O 1
ATOM 724 N N . GLU A 1 91 ? -3.129 -6.579 9.290 1.00 81.06 91 GLU A N 1
ATOM 725 C CA . GLU A 1 91 ? -2.647 -7.953 9.059 1.00 81.06 91 GLU A CA 1
ATOM 726 C C . GLU A 1 91 ? -3.177 -8.605 7.769 1.00 81.06 91 GLU A C 1
ATOM 728 O O . GLU A 1 91 ? -2.680 -9.648 7.337 1.00 81.06 91 GLU A O 1
ATOM 733 N N . THR A 1 92 ? -4.223 -8.029 7.174 1.00 81.94 92 THR A N 1
ATOM 734 C CA . THR A 1 92 ? -4.935 -8.603 6.027 1.00 81.94 92 THR A CA 1
ATOM 735 C C . THR A 1 92 ? -5.127 -7.628 4.870 1.00 81.94 92 THR A C 1
ATOM 737 O O . THR A 1 92 ? -6.007 -7.846 4.034 1.00 81.94 92 THR A O 1
ATOM 740 N N . TYR A 1 93 ? -4.295 -6.582 4.778 1.00 85.31 93 TYR A N 1
ATOM 741 C CA . TYR A 1 93 ? -4.344 -5.691 3.621 1.00 85.31 93 TYR A CA 1
ATOM 742 C C . TYR A 1 93 ? -4.084 -6.454 2.311 1.00 85.31 93 TYR A C 1
ATOM 744 O O . TYR A 1 93 ? -3.383 -7.470 2.269 1.00 85.31 93 TYR A O 1
ATOM 752 N N . LYS A 1 94 ? -4.659 -5.956 1.216 1.00 86.25 94 LYS A N 1
ATOM 753 C CA . LYS A 1 94 ? -4.535 -6.540 -0.119 1.00 86.25 94 LYS A CA 1
ATOM 754 C C . LYS A 1 94 ? -4.178 -5.460 -1.130 1.00 86.25 94 LYS A C 1
ATOM 756 O O . LYS A 1 94 ? -4.882 -4.462 -1.232 1.00 86.25 94 LYS A O 1
ATOM 761 N N . LEU A 1 95 ? -3.139 -5.719 -1.915 1.00 86.00 95 L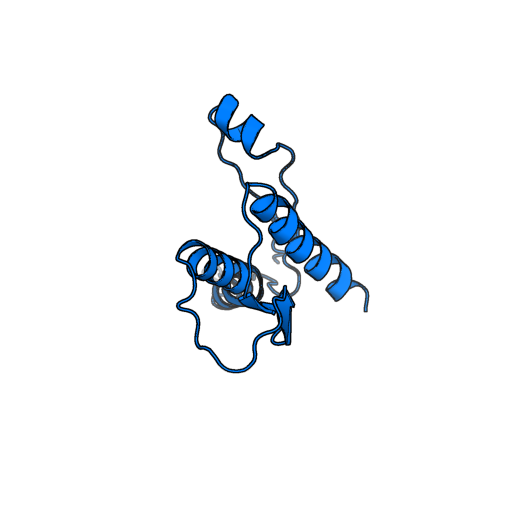EU A N 1
ATOM 762 C CA . LEU A 1 95 ? -2.833 -4.966 -3.129 1.00 86.00 95 LEU A CA 1
ATOM 763 C C . LEU A 1 95 ? -3.406 -5.698 -4.345 1.00 86.00 95 LEU A C 1
ATOM 765 O O . LEU A 1 95 ? -3.344 -6.929 -4.423 1.00 86.00 95 LEU A O 1
ATOM 769 N N . VAL A 1 96 ? -3.999 -4.955 -5.275 1.00 86.81 96 VAL A N 1
ATOM 770 C CA . VAL A 1 96 ? -4.591 -5.501 -6.504 1.00 86.81 96 VAL A CA 1
ATOM 771 C C . VAL A 1 96 ? -3.746 -5.120 -7.708 1.00 86.81 96 VAL A C 1
ATOM 773 O O . VAL A 1 96 ? -3.289 -3.984 -7.825 1.00 86.81 96 VAL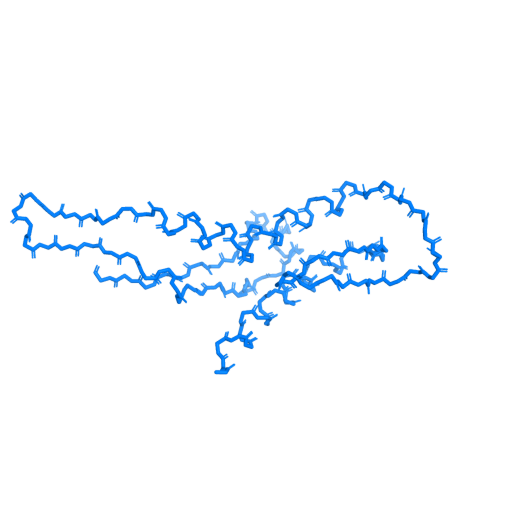 A O 1
ATOM 776 N N . GLU A 1 97 ? -3.548 -6.079 -8.606 1.00 82.38 97 GLU A N 1
ATOM 777 C CA . GLU A 1 97 ? -2.882 -5.840 -9.882 1.00 82.38 97 GLU A CA 1
ATOM 778 C C . GLU A 1 97 ? -3.637 -4.753 -10.689 1.00 82.38 97 GLU A C 1
ATOM 780 O O . GLU A 1 97 ? -4.849 -4.878 -10.886 1.00 82.38 97 GLU A O 1
ATOM 785 N N . PRO A 1 98 ? -2.953 -3.683 -11.139 1.00 83.88 98 PRO A N 1
ATOM 786 C CA . PRO A 1 98 ? -3.467 -2.691 -12.067 1.00 83.88 98 PRO A CA 1
ATOM 787 C C . PRO A 1 98 ? -4.038 -3.350 -13.320 1.00 83.88 98 PRO A C 1
ATOM 789 O O . PRO A 1 98 ? -3.445 -4.254 -13.904 1.00 83.88 98 PRO A O 1
ATOM 792 N N . LEU A 1 99 ? -5.192 -2.854 -13.756 1.00 84.19 99 LEU A N 1
ATOM 793 C CA . LEU A 1 99 ? -5.917 -3.409 -14.902 1.00 84.19 99 LEU A CA 1
ATOM 794 C C . LEU A 1 99 ? -5.309 -3.016 -16.256 1.00 84.19 99 LEU A C 1
ATOM 796 O O . LEU A 1 99 ? -5.548 -3.685 -17.259 1.00 84.19 99 LEU A O 1
ATOM 800 N N . ILE A 1 100 ? -4.548 -1.923 -16.287 1.00 84.12 100 ILE A N 1
ATOM 801 C CA . ILE A 1 100 ? -3.892 -1.381 -17.481 1.00 84.12 100 ILE A CA 1
ATOM 802 C C . ILE A 1 100 ? -2.389 -1.623 -17.398 1.00 84.12 100 ILE A C 1
ATOM 804 O O . ILE A 1 100 ? -1.852 -1.704 -16.299 1.00 84.12 100 ILE A O 1
ATOM 808 N N . LYS A 1 101 ? -1.696 -1.713 -18.536 1.00 83.81 101 LYS A N 1
ATOM 809 C CA . LYS A 1 101 ? -0.229 -1.838 -18.557 1.00 83.81 101 LYS A CA 1
ATOM 810 C C . LYS A 1 101 ? 0.451 -0.480 -18.434 1.00 83.81 101 LYS A C 1
ATOM 812 O O . LYS A 1 101 ? -0.155 0.561 -18.683 1.00 83.81 101 LYS A O 1
ATOM 817 N N . GLU A 1 102 ? 1.745 -0.490 -18.131 1.00 81.38 102 GLU A N 1
ATOM 818 C CA . GLU A 1 102 ? 2.550 0.718 -17.960 1.00 81.38 102 GLU A CA 1
ATOM 819 C C . GLU A 1 102 ? 2.570 1.590 -19.225 1.00 81.38 102 GLU A C 1
ATOM 821 O O . GLU A 1 102 ? 2.443 2.810 -19.149 1.00 81.38 102 GLU A O 1
ATOM 826 N N . ARG A 1 103 ? 2.665 0.966 -20.407 1.00 84.62 103 ARG A N 1
ATOM 827 C CA . ARG A 1 103 ? 2.687 1.682 -21.695 1.00 84.62 103 ARG A CA 1
ATOM 828 C C . ARG A 1 103 ? 1.344 2.306 -22.033 1.00 84.62 103 ARG A C 1
ATOM 830 O O . ARG A 1 103 ? 1.320 3.408 -22.574 1.00 84.62 103 ARG A O 1
ATOM 837 N N . ASP A 1 104 ? 0.263 1.612 -21.700 1.00 88.25 104 ASP A N 1
ATOM 838 C CA . ASP A 1 104 ? -1.095 2.090 -21.941 1.00 88.25 104 ASP A CA 1
ATOM 839 C C . ASP A 1 104 ? -1.390 3.274 -21.011 1.00 88.25 104 ASP A C 1
ATOM 841 O O . ASP A 1 104 ? -1.871 4.304 -21.471 1.00 88.25 104 ASP A O 1
ATOM 845 N N . ALA A 1 105 ? -0.965 3.199 -19.742 1.00 88.25 105 ALA A N 1
ATOM 846 C CA . ALA A 1 105 ? -1.043 4.323 -18.812 1.00 88.25 105 ALA A CA 1
ATOM 847 C C . ALA A 1 105 ? -0.265 5.552 -19.318 1.00 88.25 105 ALA A C 1
ATOM 849 O O . ALA A 1 105 ? -0.776 6.666 -19.262 1.00 88.25 105 ALA A O 1
ATOM 850 N N . VAL A 1 106 ? 0.939 5.370 -19.875 1.00 88.88 106 VAL A N 1
ATOM 851 C CA . VAL A 1 106 ? 1.706 6.473 -20.484 1.00 88.88 106 VAL A CA 1
ATOM 852 C C . VAL A 1 106 ? 0.990 7.045 -21.707 1.00 88.88 106 VAL A C 1
ATOM 854 O O . VAL A 1 106 ? 0.873 8.264 -21.830 1.00 88.88 106 VAL A O 1
ATOM 857 N N . TYR A 1 107 ? 0.511 6.184 -22.608 1.00 93.44 107 TYR A N 1
ATOM 858 C CA . TYR A 1 107 ? -0.158 6.603 -23.839 1.00 93.44 107 TYR A CA 1
ATOM 859 C C . TYR A 1 107 ? -1.437 7.393 -23.550 1.00 93.44 107 TYR A C 1
ATOM 861 O O . TYR A 1 107 ? -1.664 8.452 -24.134 1.00 93.44 107 TYR A O 1
ATOM 869 N N . GLU A 1 108 ? -2.235 6.913 -22.600 1.00 95.44 108 GLU A N 1
ATOM 870 C CA . GLU A 1 108 ? -3.491 7.537 -22.186 1.00 95.44 108 GLU A CA 1
ATOM 871 C C . GLU A 1 108 ? -3.295 8.656 -21.149 1.00 95.44 108 GLU A C 1
ATOM 873 O O . GLU A 1 108 ? -4.265 9.277 -20.720 1.00 95.44 108 GLU A O 1
ATOM 878 N N . SER A 1 109 ? -2.046 8.961 -20.768 1.00 94.56 109 SER A N 1
ATOM 879 C CA . SER A 1 109 ? -1.706 9.957 -19.738 1.00 94.56 109 SER A CA 1
ATOM 880 C C . SER A 1 109 ? -2.403 9.707 -18.390 1.00 94.56 109 SER A C 1
ATOM 882 O O . SER A 1 109 ? -2.815 10.638 -17.696 1.00 94.56 109 SER A O 1
ATOM 884 N N . LEU A 1 110 ? -2.523 8.435 -18.013 1.00 92.12 110 LEU A N 1
ATOM 885 C CA . LEU A 1 110 ? -3.073 7.965 -16.747 1.00 92.12 110 LEU A CA 1
ATOM 886 C C . LEU A 1 110 ? -1.961 7.667 -15.733 1.00 92.12 110 LEU A C 1
ATOM 888 O O . LEU A 1 110 ? -0.802 7.432 -16.072 1.00 92.12 110 LEU A O 1
ATOM 892 N N . THR A 1 111 ? -2.328 7.638 -14.453 1.00 90.00 111 THR A N 1
ATOM 893 C CA . THR A 1 111 ? -1.434 7.144 -13.398 1.00 90.00 111 THR A CA 1
ATOM 894 C C . THR A 1 111 ? -1.467 5.617 -13.360 1.00 90.00 111 THR A C 1
ATOM 896 O O . THR A 1 111 ? -2.535 5.025 -13.238 1.00 90.00 111 THR A O 1
ATOM 899 N N . TYR A 1 112 ? -0.296 4.979 -13.420 1.00 86.06 112 TYR A N 1
ATOM 900 C CA . TYR A 1 112 ? -0.156 3.543 -13.178 1.00 86.06 112 TYR A CA 1
ATOM 901 C C . TYR A 1 112 ? -0.176 3.273 -11.667 1.00 86.06 112 TYR A C 1
ATOM 903 O O . TYR A 1 112 ? 0.806 3.543 -10.975 1.00 86.06 112 TYR A O 1
ATOM 911 N N . SER A 1 113 ? -1.306 2.796 -11.142 1.00 88.69 113 SER A N 1
ATOM 912 C CA . SER A 1 113 ? -1.522 2.597 -9.705 1.00 88.69 113 SER A CA 1
ATOM 913 C C . SER A 1 113 ? -2.136 1.234 -9.387 1.00 88.69 113 SER A C 1
ATOM 915 O O . SER A 1 113 ? -2.892 0.670 -10.174 1.00 88.69 113 SER A O 1
ATOM 917 N N . SER A 1 114 ? -1.799 0.713 -8.206 1.00 87.19 114 SER A N 1
ATOM 918 C CA . SER A 1 114 ? -2.389 -0.491 -7.614 1.00 87.19 114 SER A CA 1
ATOM 919 C C . SER A 1 114 ? -3.389 -0.084 -6.535 1.00 87.19 114 SER A C 1
ATOM 921 O O . SER A 1 114 ? -3.129 0.840 -5.761 1.00 87.19 114 SER A O 1
ATOM 923 N N . GLU A 1 115 ? -4.531 -0.765 -6.478 1.00 90.88 115 GLU A N 1
ATOM 924 C CA . GLU A 1 115 ? -5.528 -0.526 -5.434 1.00 90.88 115 GLU A CA 1
ATOM 925 C C . GLU A 1 115 ? -5.119 -1.217 -4.128 1.00 90.88 115 GLU A C 1
ATOM 927 O O . GLU A 1 115 ? -4.734 -2.390 -4.130 1.00 90.88 115 GLU A O 1
ATOM 932 N N . LEU A 1 116 ? -5.253 -0.500 -3.009 1.00 90.19 116 LEU A N 1
ATOM 933 C CA . LEU A 1 116 ? -4.992 -0.993 -1.659 1.00 90.19 116 LEU A CA 1
ATOM 934 C C . LEU A 1 116 ? -6.307 -1.130 -0.885 1.00 90.19 116 LEU A C 1
ATOM 936 O O . LEU A 1 116 ? -7.006 -0.147 -0.656 1.00 90.19 116 LEU A O 1
ATOM 940 N N . TYR A 1 117 ? -6.601 -2.345 -0.430 1.00 91.25 117 TYR A N 1
ATOM 941 C CA . TYR A 1 117 ? -7.743 -2.655 0.425 1.00 91.25 117 TYR A CA 1
ATOM 942 C C . TYR A 1 117 ? -7.259 -2.995 1.832 1.00 91.25 117 TYR A C 1
ATOM 944 O O . TYR A 1 117 ? -6.432 -3.893 1.992 1.00 91.25 117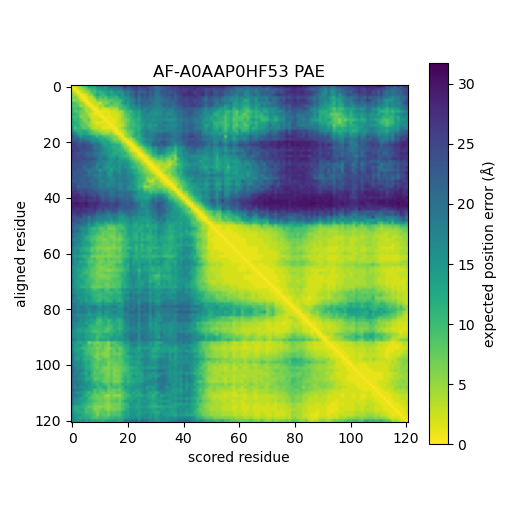 TYR A O 1
ATOM 952 N N . VAL A 1 118 ? -7.794 -2.314 2.847 1.00 91.31 118 VAL A N 1
ATOM 953 C CA . VAL A 1 118 ? -7.500 -2.563 4.267 1.00 91.31 118 VAL A CA 1
ATOM 954 C C . VAL A 1 11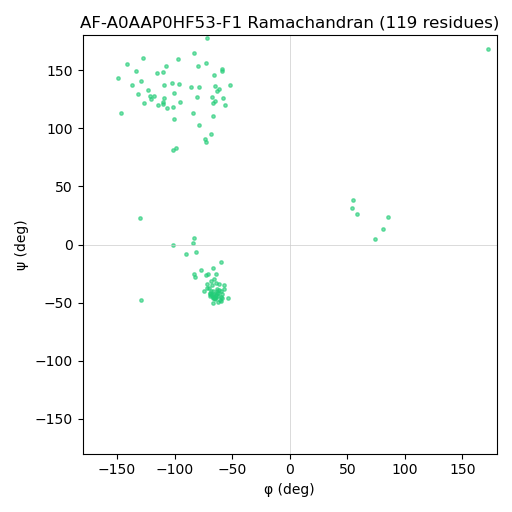8 ? -8.828 -2.768 4.995 1.00 91.31 118 VAL A C 1
ATOM 956 O O . VAL A 1 118 ? -9.681 -1.884 4.914 1.00 91.31 118 VAL A O 1
ATOM 959 N N . PRO A 1 119 ? -9.050 -3.911 5.667 1.00 91.62 119 PRO A N 1
ATOM 960 C CA . PRO A 1 119 ? -10.258 -4.098 6.463 1.00 91.62 119 PRO A CA 1
ATOM 961 C C . PRO A 1 119 ? -10.287 -3.146 7.657 1.00 91.62 119 PRO A C 1
ATOM 963 O O . PRO A 1 119 ? -9.243 -2.850 8.242 1.00 91.62 119 PRO A O 1
ATOM 966 N N . ALA A 1 120 ? -11.485 -2.703 8.017 1.00 91.44 120 ALA A N 1
ATOM 967 C CA . ALA A 1 120 ? -11.734 -1.846 9.163 1.00 91.44 120 ALA A CA 1
ATOM 968 C C . ALA A 1 120 ? -13.038 -2.260 9.854 1.00 91.44 120 ALA A C 1
ATOM 970 O O . ALA A 1 120 ? -13.902 -2.852 9.199 1.00 91.44 120 ALA A O 1
ATOM 971 N N . ASP A 1 121 ? -13.140 -1.951 11.141 1.00 86.88 121 ASP A N 1
ATOM 972 C CA . ASP A 1 121 ? -14.340 -2.058 11.986 1.00 86.88 121 ASP A CA 1
ATOM 973 C C . ASP A 1 121 ? -14.535 -0.703 12.665 1.00 86.88 121 ASP A C 1
ATOM 975 O O . ASP A 1 121 ? -13.481 -0.126 13.033 1.00 86.88 121 ASP A O 1
#

pLDDT: mean 71.41, std 19.92, range [35.12, 95.44]

Solvent-accessible surface area (backbone atoms only — not comparable to full-atom values): 7691 Å² total; per-residue (Å²): 124,70,72,62,54,59,53,50,49,50,52,51,45,53,48,55,71,65,52,74,76,84,65,89,74,68,50,80,46,71,58,98,86,42,79,46,71,44,80,74,97,66,89,91,69,89,70,81,75,49,72,68,51,56,53,49,51,50,51,51,47,32,67,74,43,44,51,54,58,58,54,64,66,58,71,74,49,60,50,97,84,63,84,47,68,39,42,77,44,56,95,64,52,44,78,43,84,52,92,67,52,72,67,54,21,59,75,70,72,48,83,83,60,63,53,78,47,64,51,70,80

Mean predicted aligned error: 12.32 Å

Organism: NCBI:txid152371